Protein AF-A0A2S9GRK4-F1 (afdb_monomer_lite)

Sequence (68 aa):
GVTTITDIAFAYAVAADTYASASPIDIGWAVALVAICAAALLSRRIAPPRIRTVPVPSNTALLAPYVP

pLDDT: mean 76.87, std 11.74, range [53.91, 93.69]

Secondary structure (DSSP, 8-state):
-HHHHHHHHHHHHHHTT---TT-HHHHHHHHHHHHHHHHHHHHHHSPPP--------TTSS-------

Structure (mmCIF, N/CA/C/O backbone):
data_AF-A0A2S9GRK4-F1
#
_entry.id   AF-A0A2S9GRK4-F1
#
loop_
_atom_site.group_PDB
_atom_site.id
_atom_site.type_symbol
_atom_site.label_atom_id
_atom_site.label_alt_id
_atom_site.label_comp_id
_atom_site.label_asym_id
_atom_site.label_entity_id
_atom_site.label_seq_id
_atom_site.pdbx_PDB_ins_code
_atom_site.Cartn_x
_atom_site.Cartn_y
_atom_site.Cartn_z
_atom_site.occupancy
_atom_site.B_iso_or_equiv
_atom_site.auth_seq_id
_atom_site.auth_comp_id
_atom_site.auth_asym_id
_atom_site.auth_atom_id
_atom_site.pdbx_PDB_model_num
ATOM 1 N N . GLY A 1 1 ? 6.329 7.222 2.956 1.00 65.56 1 GLY A N 1
ATOM 2 C CA . GLY A 1 1 ? 5.536 5.983 3.089 1.00 65.56 1 GLY A CA 1
ATOM 3 C C . GLY A 1 1 ? 5.841 5.083 1.913 1.00 65.56 1 GLY A C 1
ATOM 4 O O . GLY A 1 1 ? 6.251 5.608 0.887 1.00 65.56 1 GLY A O 1
ATOM 5 N N . VAL A 1 2 ? 5.676 3.765 2.055 1.00 78.00 2 VAL A N 1
ATOM 6 C CA . VAL A 1 2 ? 5.955 2.788 0.980 1.00 78.00 2 VAL A CA 1
ATOM 7 C C . VAL A 1 2 ? 5.253 3.187 -0.320 1.00 78.00 2 VAL A C 1
ATOM 9 O O . VAL A 1 2 ? 5.924 3.292 -1.335 1.00 78.00 2 VAL A O 1
ATOM 12 N N . THR A 1 3 ? 3.972 3.572 -0.252 1.00 84.31 3 THR A N 1
ATOM 13 C CA . THR A 1 3 ? 3.192 4.095 -1.389 1.00 84.31 3 THR A CA 1
ATOM 14 C C . THR A 1 3 ? 3.915 5.210 -2.138 1.00 84.31 3 THR A C 1
ATOM 16 O O . THR A 1 3 ? 4.161 5.083 -3.324 1.00 84.31 3 THR A O 1
ATOM 19 N N . THR A 1 4 ? 4.366 6.254 -1.436 1.00 83.81 4 THR A N 1
ATOM 20 C CA . THR A 1 4 ? 5.042 7.405 -2.054 1.00 83.81 4 THR A CA 1
ATOM 21 C C . THR A 1 4 ? 6.342 7.015 -2.761 1.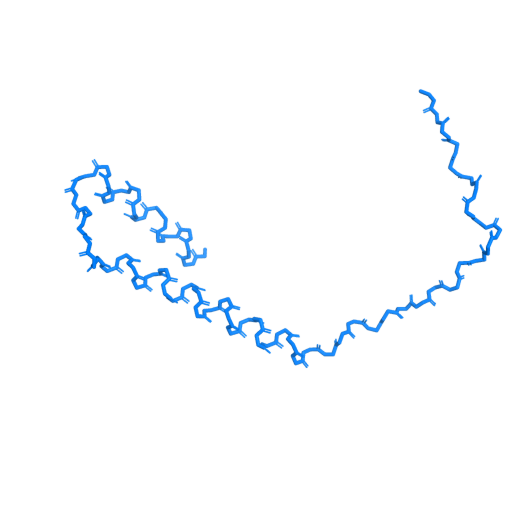00 83.81 4 THR A C 1
ATOM 23 O O . THR A 1 4 ? 6.664 7.561 -3.808 1.00 83.81 4 THR A O 1
ATOM 26 N N . ILE A 1 5 ? 7.109 6.079 -2.193 1.00 85.06 5 ILE A N 1
ATOM 27 C CA . ILE A 1 5 ? 8.351 5.594 -2.815 1.00 85.06 5 ILE A CA 1
ATOM 28 C C . ILE A 1 5 ? 8.014 4.771 -4.064 1.00 85.06 5 ILE A C 1
ATOM 30 O O . ILE A 1 5 ? 8.662 4.923 -5.098 1.00 85.06 5 ILE A O 1
ATOM 34 N N . THR A 1 6 ? 6.983 3.931 -3.980 1.00 85.38 6 THR A N 1
ATOM 35 C CA . THR A 1 6 ? 6.486 3.132 -5.100 1.00 85.38 6 THR A CA 1
ATOM 36 C C . THR A 1 6 ? 5.933 4.007 -6.231 1.00 85.38 6 THR A C 1
ATOM 38 O O . THR A 1 6 ? 6.242 3.737 -7.387 1.00 85.38 6 THR A O 1
ATOM 41 N N . ASP A 1 7 ? 5.221 5.091 -5.916 1.00 85.38 7 ASP A N 1
ATOM 42 C CA . ASP A 1 7 ? 4.716 6.075 -6.884 1.00 85.38 7 ASP A CA 1
ATOM 43 C C . ASP A 1 7 ? 5.852 6.745 -7.664 1.00 85.38 7 ASP A C 1
ATOM 45 O O . ASP A 1 7 ? 5.800 6.861 -8.888 1.00 85.38 7 ASP A O 1
ATOM 49 N N . ILE A 1 8 ? 6.912 7.156 -6.962 1.00 86.25 8 ILE A N 1
ATOM 50 C CA . ILE A 1 8 ? 8.087 7.780 -7.582 1.00 86.25 8 ILE A CA 1
ATOM 51 C C . ILE A 1 8 ? 8.807 6.777 -8.493 1.00 86.25 8 ILE A C 1
ATOM 53 O O . ILE A 1 8 ? 9.170 7.119 -9.618 1.00 86.25 8 ILE A O 1
ATOM 57 N N . ALA A 1 9 ? 8.991 5.534 -8.033 1.00 83.50 9 ALA A N 1
ATOM 58 C CA . ALA A 1 9 ? 9.617 4.477 -8.825 1.00 83.50 9 ALA A CA 1
ATOM 59 C C . ALA A 1 9 ? 8.798 4.135 -10.081 1.00 83.50 9 ALA A C 1
ATOM 61 O O . ALA A 1 9 ? 9.371 3.944 -11.153 1.00 83.50 9 ALA A O 1
ATOM 62 N N . PHE A 1 10 ? 7.468 4.114 -9.966 1.00 83.75 10 PHE A N 1
ATOM 63 C CA . PHE A 1 10 ? 6.560 3.956 -11.098 1.00 83.75 10 PHE A CA 1
ATOM 64 C C . PHE A 1 10 ? 6.699 5.099 -12.102 1.00 83.75 10 PHE A C 1
ATOM 66 O O . PHE A 1 10 ? 6.933 4.844 -13.281 1.00 83.75 10 PHE A O 1
ATOM 73 N N . ALA A 1 11 ? 6.627 6.349 -11.639 1.00 86.69 11 ALA A N 1
ATOM 74 C CA . ALA A 1 11 ? 6.760 7.517 -12.504 1.00 86.69 11 ALA A CA 1
ATOM 75 C C . ALA A 1 11 ? 8.096 7.517 -13.264 1.00 86.69 11 ALA A C 1
ATOM 77 O O . ALA A 1 11 ? 8.127 7.803 -14.460 1.00 86.69 11 ALA A O 1
ATOM 78 N N . TYR A 1 12 ? 9.188 7.134 -12.595 1.00 87.69 12 TYR A N 1
ATOM 79 C CA . TYR A 1 12 ? 10.499 6.996 -13.225 1.00 87.69 12 TYR A CA 1
ATOM 80 C C . TYR A 1 12 ? 10.535 5.872 -14.272 1.00 87.69 12 TYR A C 1
ATOM 82 O O . TYR A 1 12 ? 11.004 6.091 -15.386 1.00 87.69 12 TYR A O 1
ATOM 90 N N . ALA A 1 13 ? 10.019 4.683 -13.946 1.00 83.00 13 ALA A N 1
ATOM 91 C CA . ALA A 1 13 ? 10.017 3.538 -14.859 1.00 83.00 13 ALA A CA 1
ATOM 92 C C . ALA A 1 13 ? 9.151 3.775 -16.107 1.00 83.00 13 ALA A C 1
ATOM 94 O O . ALA A 1 13 ? 9.522 3.352 -17.201 1.00 83.00 13 ALA A O 1
ATOM 95 N N . VAL A 1 14 ? 8.024 4.478 -15.961 1.00 86.75 14 VAL A N 1
ATOM 96 C CA . VAL A 1 14 ? 7.182 4.903 -17.089 1.00 86.75 14 VAL A CA 1
ATOM 97 C C . VAL A 1 14 ? 7.911 5.934 -17.947 1.00 86.75 14 VAL A C 1
ATOM 99 O O . VAL A 1 14 ? 7.941 5.794 -19.162 1.00 86.75 14 VAL A O 1
ATOM 102 N N . ALA A 1 15 ? 8.551 6.935 -17.334 1.00 90.38 15 ALA A N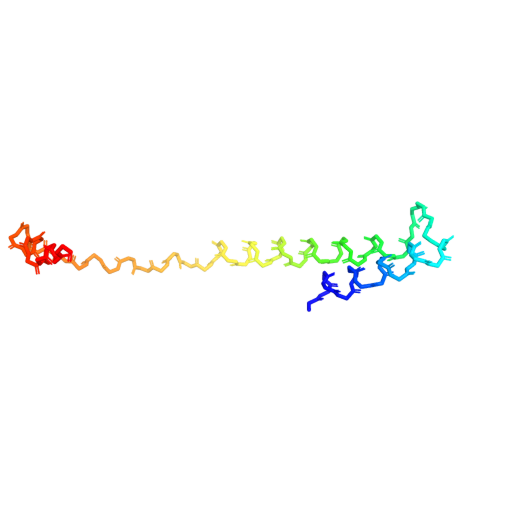 1
ATOM 103 C CA . ALA A 1 15 ? 9.315 7.942 -18.074 1.00 90.38 15 ALA A CA 1
ATOM 104 C C . ALA A 1 15 ? 10.512 7.350 -18.839 1.00 90.38 15 ALA A C 1
ATOM 106 O O . ALA A 1 15 ? 10.938 7.907 -19.848 1.00 90.38 15 ALA A O 1
ATOM 107 N N . ALA A 1 16 ? 11.054 6.233 -18.356 1.00 90.06 16 ALA A N 1
ATOM 108 C CA . ALA A 1 16 ? 12.144 5.501 -18.985 1.00 90.06 16 ALA A CA 1
ATOM 109 C C . ALA A 1 16 ? 11.674 4.376 -19.933 1.00 90.06 16 ALA A C 1
ATOM 111 O O . ALA A 1 16 ? 12.514 3.581 -20.346 1.00 90.06 16 ALA A O 1
ATOM 112 N N . ASP A 1 17 ? 10.370 4.254 -20.228 1.00 83.94 17 ASP A N 1
ATOM 113 C CA . ASP A 1 17 ? 9.773 3.170 -21.039 1.00 83.94 17 ASP A CA 1
ATOM 114 C C . ASP A 1 17 ? 10.183 1.747 -20.594 1.00 83.94 17 ASP A C 1
ATOM 116 O O . ASP A 1 17 ? 10.201 0.786 -21.362 1.00 83.94 17 ASP A O 1
ATOM 120 N N . THR A 1 18 ? 10.520 1.591 -19.314 1.00 82.44 18 THR A N 1
ATOM 121 C CA . THR A 1 18 ? 10.989 0.328 -18.717 1.00 82.44 18 THR A CA 1
ATOM 122 C C . THR A 1 18 ? 9.940 -0.323 -17.824 1.00 82.44 18 THR A C 1
ATOM 124 O O . THR A 1 18 ? 10.162 -1.413 -17.294 1.00 82.44 18 THR A O 1
ATOM 127 N N . TYR A 1 19 ? 8.779 0.313 -17.654 1.00 76.81 19 TYR A N 1
ATOM 128 C CA . TYR A 1 19 ? 7.664 -0.285 -16.936 1.00 76.81 19 TYR A CA 1
ATOM 129 C C . TYR A 1 19 ? 6.994 -1.378 -17.783 1.00 76.81 19 TYR A C 1
ATOM 131 O O . TYR A 1 19 ? 6.360 -1.100 -18.797 1.00 76.81 19 TYR A O 1
ATOM 139 N N . ALA A 1 20 ? 7.107 -2.625 -17.330 1.00 77.81 20 ALA A N 1
ATOM 140 C CA . ALA A 1 20 ? 6.361 -3.765 -17.852 1.00 77.81 20 ALA A CA 1
ATOM 141 C C . ALA A 1 20 ? 5.303 -4.219 -16.835 1.00 77.81 20 ALA A C 1
ATOM 143 O O . ALA A 1 20 ? 5.478 -4.061 -15.626 1.00 77.81 20 ALA A O 1
ATOM 144 N N . SER A 1 21 ? 4.209 -4.806 -17.319 1.00 65.94 21 SER A N 1
ATOM 145 C CA . SER A 1 21 ? 3.200 -5.445 -16.471 1.00 65.94 21 SER A CA 1
ATOM 146 C C . SER A 1 21 ? 3.818 -6.608 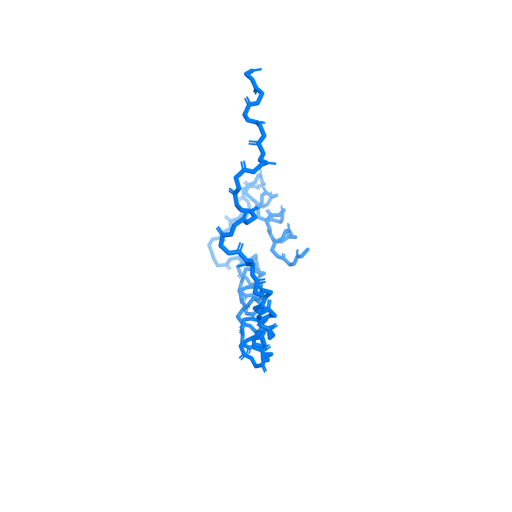-15.675 1.00 65.94 21 SER A C 1
ATOM 148 O O . SER A 1 21 ? 4.626 -7.361 -16.214 1.00 65.94 21 SER A O 1
ATOM 150 N N . ALA A 1 22 ? 3.439 -6.748 -14.395 1.00 66.75 22 ALA A N 1
ATOM 151 C CA . ALA A 1 22 ? 4.083 -7.621 -13.395 1.00 66.75 22 ALA A CA 1
ATOM 152 C C . ALA A 1 22 ? 5.493 -7.164 -12.962 1.00 66.75 22 ALA A C 1
ATOM 154 O O . ALA A 1 22 ? 6.409 -7.969 -12.776 1.00 66.75 22 ALA A O 1
ATOM 155 N N . SER A 1 23 ? 5.668 -5.855 -12.785 1.00 74.56 23 SER A N 1
ATOM 156 C CA . SER A 1 23 ? 6.924 -5.253 -12.332 1.00 74.56 23 SER A CA 1
ATOM 157 C C . SER A 1 23 ? 7.090 -5.382 -10.809 1.00 74.56 23 SER A C 1
ATOM 159 O O . SER A 1 23 ? 6.099 -5.356 -10.077 1.00 74.56 23 SER A O 1
ATOM 161 N N . PRO A 1 24 ? 8.329 -5.430 -10.273 1.00 77.62 24 PRO A N 1
ATOM 162 C CA . PRO A 1 24 ? 8.585 -5.367 -8.829 1.00 77.62 24 PRO A CA 1
ATOM 163 C C . PRO A 1 24 ? 7.923 -4.173 -8.117 1.00 77.62 24 PRO A C 1
ATOM 165 O O . PRO A 1 24 ? 7.707 -4.219 -6.908 1.00 77.62 24 PRO A O 1
ATOM 168 N N . ILE A 1 25 ? 7.573 -3.114 -8.856 1.00 81.56 25 ILE A N 1
ATOM 169 C CA . ILE A 1 25 ? 6.802 -1.959 -8.369 1.00 81.56 25 ILE A CA 1
ATOM 170 C C . ILE A 1 25 ? 5.443 -2.397 -7.797 1.00 81.56 25 ILE A C 1
ATOM 172 O O . ILE A 1 25 ? 5.005 -1.867 -6.775 1.00 81.56 25 ILE A O 1
ATOM 176 N N . ASP A 1 26 ? 4.815 -3.416 -8.381 1.00 81.31 26 ASP A N 1
ATOM 177 C CA . ASP A 1 26 ? 3.511 -3.930 -7.953 1.00 81.31 26 ASP A CA 1
ATOM 178 C C . ASP A 1 26 ? 3.585 -4.543 -6.537 1.00 81.31 26 ASP A C 1
ATOM 180 O O . ASP A 1 26 ? 2.631 -4.464 -5.758 1.00 81.31 26 ASP A O 1
ATOM 184 N N . ILE A 1 27 ? 4.756 -5.065 -6.140 1.00 84.75 27 ILE A N 1
ATOM 185 C CA . ILE A 1 27 ? 5.015 -5.554 -4.775 1.0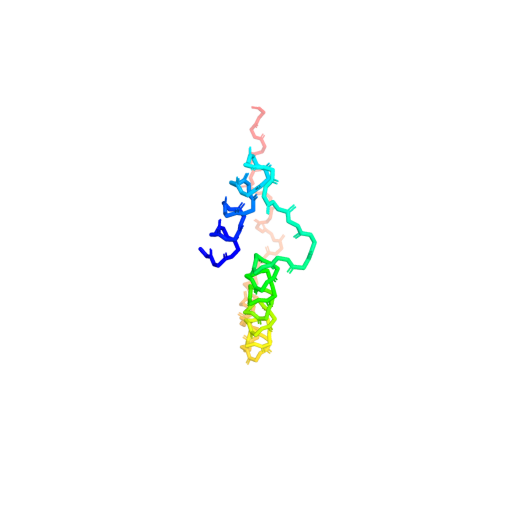0 84.75 27 ILE A CA 1
ATOM 186 C C . ILE A 1 27 ? 4.953 -4.395 -3.774 1.00 84.75 27 ILE A C 1
ATOM 188 O O . ILE A 1 27 ? 4.418 -4.554 -2.677 1.00 84.75 27 ILE A O 1
ATOM 192 N N . GLY A 1 28 ? 5.450 -3.212 -4.148 1.00 83.50 28 GLY A N 1
ATOM 193 C CA . GLY A 1 28 ? 5.394 -2.016 -3.306 1.00 83.50 28 GLY A CA 1
ATOM 194 C C . GLY A 1 28 ? 3.956 -1.598 -2.984 1.00 83.50 28 GLY A C 1
ATOM 195 O O . GLY A 1 28 ? 3.620 -1.357 -1.821 1.00 83.50 28 GLY A O 1
ATOM 196 N N . TRP A 1 29 ? 3.082 -1.619 -3.993 1.00 86.50 29 TRP A N 1
ATOM 197 C CA . TRP A 1 29 ? 1.649 -1.370 -3.829 1.00 86.50 29 TRP A CA 1
ATOM 198 C C . TRP A 1 29 ? 0.975 -2.421 -2.947 1.00 86.50 29 TRP A C 1
ATOM 200 O O . TRP A 1 29 ? 0.222 -2.069 -2.036 1.00 86.50 29 TRP A O 1
ATOM 210 N N . ALA A 1 30 ? 1.283 -3.703 -3.162 1.00 88.06 30 ALA A N 1
ATOM 211 C CA . ALA A 1 30 ? 0.755 -4.790 -2.344 1.00 88.06 30 ALA A CA 1
ATOM 212 C C . ALA A 1 30 ? 1.165 -4.647 -0.867 1.00 88.06 30 ALA A C 1
ATOM 214 O O . ALA A 1 30 ? 0.320 -4.745 0.022 1.00 88.06 30 ALA A O 1
ATOM 215 N N . VAL A 1 31 ? 2.437 -4.342 -0.590 1.00 88.88 31 VAL A N 1
ATOM 216 C CA . VAL A 1 31 ? 2.943 -4.116 0.775 1.00 88.88 31 VAL A CA 1
ATOM 217 C C . VAL A 1 31 ? 2.249 -2.922 1.430 1.00 88.88 31 VAL A C 1
ATOM 219 O O . VAL A 1 31 ? 1.842 -3.008 2.590 1.00 88.88 31 VAL A O 1
ATOM 222 N N . ALA A 1 32 ? 2.073 -1.819 0.700 1.00 87.12 32 ALA A N 1
ATOM 223 C CA . ALA A 1 32 ? 1.364 -0.649 1.207 1.00 87.12 32 ALA A CA 1
ATOM 224 C C . ALA A 1 32 ? -0.099 -0.965 1.557 1.00 87.12 32 ALA A C 1
ATOM 226 O O . ALA A 1 32 ? -0.566 -0.592 2.636 1.00 87.12 32 ALA A O 1
ATOM 227 N N . LEU A 1 33 ? -0.805 -1.696 0.688 1.00 90.69 33 LEU A N 1
ATOM 228 C CA . LEU A 1 33 ? -2.180 -2.126 0.936 1.00 90.69 33 LEU A CA 1
ATOM 229 C C . LEU A 1 33 ? -2.266 -3.015 2.181 1.00 90.69 33 LEU A C 1
ATOM 231 O O . LEU A 1 33 ? -3.098 -2.774 3.055 1.00 90.69 33 LEU A O 1
ATOM 235 N N . VAL A 1 34 ? -1.369 -3.997 2.307 1.00 93.69 34 VAL A N 1
ATOM 236 C CA . VAL A 1 34 ? -1.297 -4.882 3.478 1.00 93.69 34 VAL A CA 1
ATOM 237 C C . VAL A 1 34 ? -1.061 -4.080 4.757 1.00 93.69 34 VAL A C 1
ATOM 239 O O . VAL A 1 34 ? -1.738 -4.321 5.757 1.00 93.69 34 VAL A O 1
ATOM 242 N N . ALA A 1 35 ? -0.164 -3.093 4.732 1.00 91.88 35 ALA A N 1
ATOM 243 C CA . ALA A 1 35 ? 0.094 -2.230 5.881 1.00 91.88 35 ALA A CA 1
ATOM 244 C C . ALA A 1 35 ? -1.147 -1.411 6.284 1.00 91.88 35 ALA A C 1
ATOM 246 O O . ALA A 1 35 ? -1.469 -1.333 7.471 1.00 91.88 35 ALA A O 1
ATOM 247 N N . ILE A 1 36 ? -1.886 -0.854 5.318 1.00 90.44 36 ILE A N 1
ATOM 248 C CA . ILE A 1 36 ? -3.140 -0.127 5.574 1.00 90.44 36 ILE A CA 1
ATOM 249 C C . ILE A 1 36 ? -4.205 -1.071 6.146 1.00 90.44 36 ILE A C 1
ATOM 251 O O . ILE A 1 36 ? -4.861 -0.738 7.133 1.00 90.44 36 ILE A O 1
ATOM 255 N N . CYS A 1 37 ? -4.359 -2.272 5.585 1.00 91.25 37 CYS A N 1
ATOM 256 C CA . CYS A 1 37 ? -5.285 -3.278 6.101 1.00 91.25 37 CYS A CA 1
ATOM 257 C C . CYS A 1 37 ? -4.931 -3.701 7.532 1.00 91.25 37 CYS A C 1
ATOM 259 O O . CYS A 1 37 ? -5.820 -3.806 8.381 1.00 91.25 37 CYS A O 1
ATOM 261 N N . ALA A 1 38 ? -3.644 -3.902 7.820 1.00 91.50 38 ALA A N 1
ATOM 262 C CA . ALA A 1 38 ? -3.157 -4.203 9.158 1.00 91.50 38 ALA A CA 1
ATOM 263 C C . ALA A 1 38 ? -3.461 -3.054 10.132 1.00 91.50 38 ALA A C 1
ATOM 265 O O . ALA A 1 38 ? -3.998 -3.295 11.214 1.00 91.50 38 ALA A O 1
ATOM 266 N N . ALA A 1 39 ? -3.217 -1.805 9.727 1.00 88.75 39 ALA A N 1
ATOM 267 C CA . ALA A 1 39 ? -3.558 -0.625 10.517 1.00 88.75 39 ALA A CA 1
ATOM 268 C C . ALA A 1 39 ? -5.073 -0.514 10.766 1.00 88.75 39 ALA A C 1
ATOM 270 O O . ALA A 1 39 ? -5.490 -0.224 11.885 1.00 88.75 39 ALA A O 1
ATOM 271 N N . ALA A 1 40 ? -5.913 -0.818 9.773 1.00 88.19 40 ALA A N 1
ATOM 272 C CA . ALA A 1 40 ? -7.369 -0.825 9.915 1.00 88.19 40 ALA A CA 1
ATOM 273 C C . ALA A 1 40 ? -7.870 -1.951 10.840 1.00 88.19 40 ALA A C 1
ATOM 275 O O . ALA A 1 40 ? -8.817 -1.770 11.606 1.00 88.19 40 ALA A O 1
ATOM 276 N N . LEU A 1 41 ? -7.249 -3.134 10.796 1.00 92.00 41 LEU A N 1
ATOM 277 C CA . LEU A 1 41 ? -7.523 -4.219 11.744 1.00 92.00 41 LEU A CA 1
ATOM 278 C C . LEU A 1 41 ? -7.124 -3.834 13.170 1.00 92.00 41 LEU A C 1
ATOM 280 O O . LEU A 1 41 ? -7.881 -4.099 14.102 1.00 92.00 41 LEU A O 1
ATOM 284 N N . LEU A 1 42 ? -5.970 -3.187 13.335 1.00 88.62 42 LEU A N 1
ATOM 285 C CA . LEU A 1 42 ? -5.502 -2.718 14.633 1.00 88.62 42 LEU A CA 1
ATOM 286 C C . LEU A 1 42 ? -6.399 -1.600 15.179 1.00 88.62 42 LEU A C 1
ATOM 288 O O . LEU A 1 42 ? -6.818 -1.667 16.329 1.00 88.62 42 LEU A O 1
ATOM 292 N N . SER A 1 43 ? -6.769 -0.631 14.339 1.00 83.06 43 SER A N 1
ATOM 293 C CA . SER A 1 43 ? -7.664 0.477 14.689 1.00 83.06 43 SER A CA 1
ATOM 294 C C . SER A 1 43 ? -9.023 -0.012 15.192 1.00 83.06 43 SER A C 1
ATOM 296 O O . SER A 1 43 ? -9.519 0.506 16.186 1.00 83.06 43 SER A O 1
ATOM 298 N N . ARG A 1 44 ? -9.582 -1.076 14.599 1.00 80.06 44 ARG A N 1
ATOM 299 C CA . ARG A 1 44 ? -10.839 -1.695 15.060 1.00 80.06 44 ARG A CA 1
ATOM 300 C C . ARG A 1 44 ? -10.773 -2.284 16.470 1.00 80.06 44 ARG A C 1
ATOM 302 O O . ARG A 1 44 ? -11.811 -2.436 17.105 1.00 80.06 44 ARG A O 1
ATOM 309 N N . ARG A 1 45 ? -9.582 -2.654 16.950 1.00 78.06 45 ARG A N 1
ATOM 310 C CA . ARG A 1 45 ? -9.386 -3.177 18.313 1.00 78.06 45 ARG A CA 1
ATOM 311 C C . ARG A 1 45 ? -9.221 -2.071 19.348 1.00 78.06 45 ARG A C 1
ATOM 313 O O . ARG A 1 45 ? -9.346 -2.337 20.541 1.00 78.06 45 ARG A O 1
ATOM 320 N N . ILE A 1 46 ? -8.923 -0.852 18.911 1.00 75.00 46 ILE A N 1
ATOM 321 C CA . ILE A 1 46 ? -8.857 0.303 19.794 1.00 75.00 46 ILE A CA 1
ATOM 322 C C . ILE A 1 46 ? -10.303 0.669 20.118 1.00 75.00 46 ILE A C 1
ATOM 324 O O . ILE A 1 46 ? -11.094 0.942 19.215 1.00 75.00 46 ILE A O 1
ATOM 328 N N . ALA A 1 47 ? -10.661 0.616 21.404 1.00 67.69 47 ALA A N 1
ATOM 329 C CA . ALA A 1 47 ? -11.990 1.013 21.850 1.00 67.69 47 ALA A CA 1
ATOM 330 C C . ALA A 1 47 ? -12.314 2.402 21.270 1.00 67.69 47 ALA A C 1
ATOM 332 O O . ALA A 1 47 ? -11.446 3.282 21.334 1.00 67.69 47 ALA A O 1
ATOM 333 N N . PRO A 1 48 ? -13.515 2.610 20.693 1.00 70.62 48 PRO A N 1
ATOM 334 C CA . PRO A 1 48 ? -13.873 3.905 20.137 1.00 70.62 48 PRO A CA 1
ATOM 335 C C . PRO A 1 48 ? -13.622 4.983 21.196 1.00 70.62 48 PRO A C 1
ATOM 337 O O . PRO A 1 48 ? -13.936 4.749 22.373 1.00 70.62 48 PRO A O 1
ATOM 340 N N . PRO A 1 49 ? -13.022 6.131 20.822 1.00 69.75 49 PRO A N 1
ATOM 341 C CA . PRO A 1 49 ? -12.773 7.204 21.768 1.00 69.75 49 PRO A CA 1
ATOM 342 C C . PRO A 1 49 ? -14.093 7.496 22.468 1.00 69.75 49 PRO A C 1
ATOM 344 O O . PRO A 1 49 ? -15.107 7.723 21.807 1.00 69.75 49 PRO A O 1
ATOM 347 N N . ARG A 1 50 ? -14.099 7.387 23.803 1.00 67.94 50 ARG A N 1
ATOM 348 C CA . ARG A 1 50 ? -15.301 7.594 24.609 1.00 67.94 50 ARG A CA 1
ATOM 349 C C . ARG A 1 50 ? -15.803 8.989 24.258 1.00 67.94 50 ARG A C 1
ATOM 351 O O . ARG A 1 50 ? -15.172 9.969 24.650 1.00 67.94 50 ARG A O 1
ATOM 358 N N . ILE A 1 51 ? -16.878 9.069 23.469 1.00 64.56 51 ILE A N 1
ATOM 359 C CA . ILE A 1 51 ? -17.490 10.337 23.088 1.00 64.56 51 ILE A CA 1
ATOM 360 C C . ILE A 1 51 ? -17.897 10.964 24.410 1.00 64.56 51 ILE A C 1
ATOM 362 O O . ILE A 1 51 ? -18.831 10.509 25.070 1.00 64.56 51 ILE A O 1
ATOM 366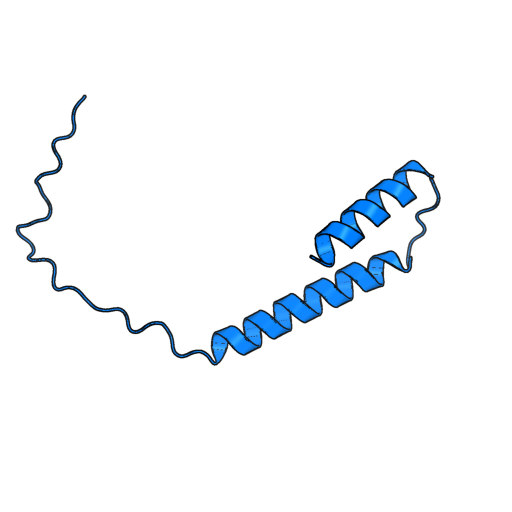 N N . ARG A 1 52 ? -17.128 11.956 24.857 1.00 63.56 52 ARG A N 1
ATOM 367 C CA . ARG A 1 52 ? -17.509 12.759 26.003 1.00 63.56 52 ARG A CA 1
ATOM 368 C C . ARG A 1 52 ? -18.670 13.589 25.493 1.00 63.56 52 ARG A C 1
ATOM 370 O O . ARG A 1 52 ? -18.461 14.611 24.851 1.00 63.56 52 ARG A O 1
ATOM 377 N N . THR A 1 53 ? -19.883 13.094 25.706 1.00 66.62 53 THR A N 1
ATOM 378 C CA . THR A 1 53 ? -21.101 13.867 25.507 1.00 66.62 53 THR A CA 1
ATOM 379 C C . THR A 1 53 ? -20.996 15.043 26.464 1.00 66.62 53 THR A C 1
ATOM 381 O O . THR A 1 53 ? -21.262 14.910 27.657 1.00 66.62 53 THR A O 1
ATOM 384 N N . VAL A 1 54 ? -20.484 16.167 25.973 1.00 66.38 54 VAL A N 1
ATOM 385 C CA . VAL A 1 54 ? -20.607 17.440 26.666 1.00 66.38 54 VAL A CA 1
ATOM 386 C C . VAL A 1 54 ? -22.088 17.778 26.547 1.00 66.38 54 VAL A C 1
ATOM 388 O O . VAL A 1 54 ? -22.558 17.937 25.419 1.00 66.38 54 VAL A O 1
ATOM 391 N N . PRO A 1 55 ? -22.858 17.801 27.648 1.00 63.25 55 PRO A N 1
ATOM 392 C CA . PRO A 1 55 ? -24.230 18.266 27.586 1.00 63.25 55 PRO A CA 1
ATOM 393 C C . PRO A 1 55 ? -24.166 19.747 27.220 1.00 63.25 55 PRO A C 1
ATOM 395 O O . PRO A 1 55 ? -23.852 20.587 28.058 1.00 63.25 55 PRO A O 1
ATOM 398 N N . VAL A 1 56 ? -24.371 20.058 25.942 1.00 62.69 56 VAL A N 1
ATOM 399 C CA . VAL A 1 56 ? -24.548 21.435 25.492 1.00 62.69 56 VAL A CA 1
ATOM 400 C C . VAL A 1 56 ? -25.956 21.826 25.928 1.00 62.69 56 VAL A C 1
ATOM 402 O O . VAL A 1 56 ? -26.913 21.181 25.493 1.00 62.69 56 VAL A O 1
ATOM 405 N N . PRO A 1 57 ? -26.119 22.826 26.808 1.00 63.66 57 PRO A N 1
ATOM 406 C CA . PRO A 1 57 ? -27.438 23.342 27.125 1.00 63.66 57 PRO A CA 1
ATOM 407 C C . PRO A 1 57 ? -28.093 23.813 25.824 1.00 63.66 57 PRO A C 1
ATOM 409 O O . PRO A 1 57 ? -27.486 24.570 25.067 1.00 63.66 57 PRO A O 1
ATOM 412 N N . SER A 1 58 ? -29.340 23.420 25.565 1.00 60.50 58 SER A N 1
ATOM 413 C CA . SER A 1 58 ? -30.089 23.800 24.353 1.00 60.50 58 SER A CA 1
ATOM 414 C C . SER A 1 58 ? -30.198 25.319 24.131 1.00 60.50 58 SER A C 1
ATOM 416 O O . SER A 1 58 ? -30.578 25.759 23.052 1.00 60.50 58 SER A O 1
ATOM 418 N N . ASN A 1 59 ? -29.828 26.120 25.135 1.00 56.91 59 ASN A N 1
ATOM 419 C CA . ASN A 1 59 ? -29.854 27.579 25.121 1.00 56.91 59 ASN A CA 1
ATOM 420 C C . ASN A 1 59 ? -28.510 28.244 24.767 1.00 56.91 59 ASN A C 1
ATOM 422 O O . ASN A 1 59 ? -28.450 29.468 24.741 1.00 56.91 59 ASN A O 1
ATOM 426 N N . THR A 1 60 ? -27.430 27.497 24.494 1.00 53.91 60 THR A N 1
ATOM 427 C CA . THR A 1 60 ? -26.123 28.096 24.135 1.00 53.91 60 THR A CA 1
ATOM 428 C C . THR A 1 60 ? -25.791 28.045 22.640 1.00 53.91 60 THR A C 1
ATOM 430 O O . THR A 1 60 ? -24.676 28.379 22.254 1.00 53.91 60 THR A O 1
ATOM 433 N N . ALA A 1 61 ? -26.735 27.661 21.775 1.00 58.09 61 ALA A N 1
ATOM 434 C CA . ALA A 1 61 ? -26.492 27.477 20.339 1.00 58.09 61 ALA A CA 1
ATOM 435 C C . ALA A 1 61 ? -26.775 28.707 19.442 1.00 58.09 61 ALA A C 1
ATOM 437 O O . ALA A 1 61 ? -26.867 28.544 18.230 1.00 58.09 61 ALA A O 1
ATOM 438 N N . LEU A 1 62 ? -26.925 29.927 19.977 1.00 57.38 62 LEU A N 1
ATOM 439 C CA . LEU A 1 62 ? -27.4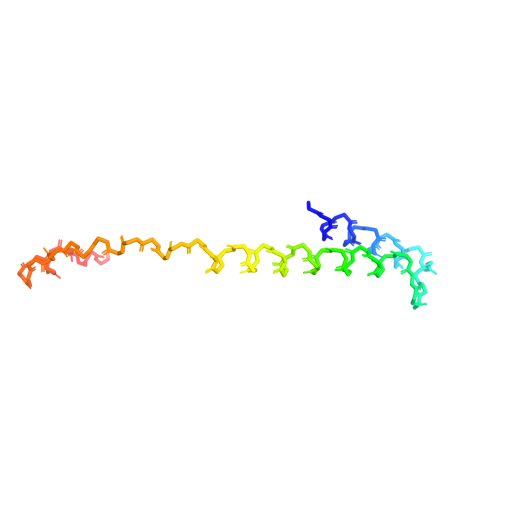12 31.072 19.177 1.00 57.38 62 LEU A CA 1
ATOM 440 C C . LEU A 1 62 ? -26.627 32.386 19.309 1.00 57.38 62 LEU A C 1
ATOM 442 O O . LEU A 1 62 ? -27.158 33.446 18.996 1.00 57.38 62 LEU A O 1
ATOM 446 N N . LEU A 1 63 ? -25.357 32.350 19.716 1.00 60.50 63 LEU A N 1
ATOM 447 C CA . LEU A 1 63 ? -24.511 33.554 19.733 1.00 60.50 63 LEU A CA 1
ATOM 448 C C . LEU A 1 63 ? -23.194 33.347 18.980 1.00 60.50 63 LEU A C 1
ATOM 450 O O . LEU A 1 63 ? -22.113 33.565 19.515 1.00 60.50 63 LEU A O 1
ATOM 454 N N . ALA A 1 64 ? -23.284 32.954 17.713 1.00 61.66 64 ALA A N 1
ATOM 455 C CA . ALA A 1 64 ? -22.297 33.399 16.738 1.00 61.66 64 ALA A CA 1
ATOM 456 C C . ALA A 1 64 ? -22.999 34.454 15.870 1.00 61.66 64 ALA A C 1
ATOM 458 O O . ALA A 1 64 ? -23.889 34.087 15.099 1.00 61.66 64 ALA A O 1
ATOM 459 N N . PRO A 1 65 ? -22.695 35.755 16.022 1.00 59.31 65 PRO A N 1
ATOM 460 C CA . PRO A 1 65 ? -23.222 36.750 15.105 1.00 59.31 65 PRO A CA 1
ATOM 461 C C . PRO A 1 65 ? -22.678 36.428 13.712 1.00 59.31 65 PRO A C 1
ATOM 463 O O . PRO A 1 65 ? -21.466 36.364 13.511 1.00 59.31 65 PRO A O 1
ATOM 466 N N . TYR A 1 66 ? -23.580 36.189 12.763 1.00 59.06 66 TYR A N 1
ATOM 467 C CA . TYR A 1 66 ? -23.243 36.195 11.346 1.00 59.06 66 TYR A CA 1
ATOM 468 C C . TYR A 1 66 ? -22.826 37.628 11.007 1.00 59.06 66 TYR A C 1
ATOM 470 O O . TYR A 1 66 ? -23.672 38.514 10.889 1.00 59.06 66 TYR A O 1
ATOM 478 N N . VAL A 1 67 ? -21.519 37.881 10.979 1.00 54.28 67 VAL A N 1
ATOM 479 C CA . VAL A 1 67 ? -20.981 39.154 10.502 1.00 54.28 67 VAL A CA 1
ATOM 480 C C . VAL A 1 67 ? -21.005 39.082 8.970 1.00 54.28 67 VAL A C 1
ATOM 482 O O . VAL A 1 67 ? -20.496 38.093 8.438 1.00 54.28 67 VAL A O 1
ATOM 485 N N . PRO A 1 68 ? -21.657 40.039 8.282 1.00 62.53 68 PRO A N 1
ATOM 486 C CA . PRO A 1 68 ? -21.769 40.042 6.824 1.00 62.53 68 PRO A CA 1
ATOM 487 C C . PRO A 1 68 ? -20.419 40.221 6.123 1.00 62.53 68 PRO A C 1
ATOM 489 O O . PRO A 1 68 ? -19.513 40.852 6.718 1.00 62.53 68 PRO A O 1
#

Radius of gyration: 23.57 Å; chains: 1; bounding box: 42×48×49 Å

Foldseek 3Di:
DLVVVLVVVVVVCVVVVNDDPPDVSVVSVVVVVVVVVVVVVVVVPPDPDPPPPPPDPPPPPPPPPPDD